Protein AF-A0AA38LGG2-F1 (afdb_monomer_lite)

Structure (mmCIF, N/CA/C/O backbone):
data_AF-A0AA38LGG2-F1
#
_entry.id   AF-A0AA38LGG2-F1
#
loop_
_atom_site.group_PDB
_atom_site.id
_atom_site.type_symbol
_atom_site.label_atom_id
_atom_site.label_alt_id
_atom_site.label_comp_id
_atom_site.label_asym_id
_atom_site.label_entity_id
_atom_site.label_seq_id
_atom_site.pdbx_PDB_ins_code
_atom_site.Cartn_x
_atom_site.Cartn_y
_atom_site.Cartn_z
_atom_site.occupancy
_atom_site.B_iso_or_equiv
_atom_site.auth_seq_id
_atom_site.auth_comp_id
_atom_site.auth_asym_id
_atom_site.auth_atom_id
_atom_site.pdbx_PDB_model_num
ATOM 1 N N 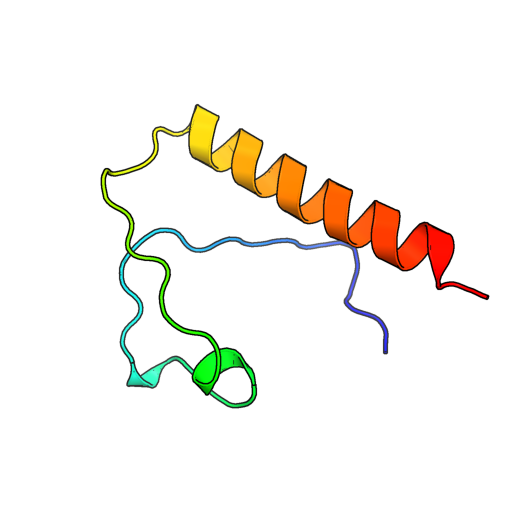. MET A 1 1 ? 9.120 -3.105 -19.097 1.00 49.62 1 MET A N 1
ATOM 2 C CA . MET A 1 1 ? 7.694 -3.365 -18.792 1.00 49.62 1 MET A CA 1
ATOM 3 C C . MET A 1 1 ? 7.350 -2.467 -17.621 1.00 49.62 1 MET A C 1
ATOM 5 O O . MET A 1 1 ? 7.714 -2.791 -16.503 1.00 49.62 1 MET A O 1
ATOM 9 N N . PHE A 1 2 ? 6.808 -1.284 -17.903 1.00 47.59 2 PHE A N 1
ATOM 10 C CA . PHE A 1 2 ? 6.536 -0.265 -16.894 1.00 47.59 2 PHE A CA 1
ATOM 11 C C . PHE A 1 2 ? 5.193 -0.581 -16.240 1.00 47.59 2 PHE A C 1
ATOM 13 O O . PHE A 1 2 ? 4.155 -0.523 -16.896 1.00 47.59 2 PHE A O 1
ATOM 20 N N . THR A 1 3 ? 5.212 -0.962 -14.969 1.00 50.41 3 THR A N 1
ATOM 21 C CA . THR A 1 3 ? 4.069 -0.698 -14.097 1.00 50.41 3 THR A CA 1
ATOM 22 C C . THR A 1 3 ? 3.905 0.819 -14.053 1.00 50.41 3 THR A C 1
ATOM 24 O O . THR A 1 3 ? 4.897 1.527 -13.884 1.00 50.41 3 THR A O 1
ATOM 27 N N . ASP A 1 4 ? 2.694 1.330 -14.264 1.00 51.44 4 ASP A N 1
ATOM 28 C CA . ASP A 1 4 ? 2.381 2.728 -13.972 1.00 51.44 4 ASP A CA 1
ATOM 29 C C . ASP A 1 4 ? 2.671 2.951 -12.481 1.00 51.44 4 ASP A C 1
ATOM 31 O O . ASP A 1 4 ? 1.926 2.500 -11.612 1.00 51.44 4 ASP A O 1
ATOM 35 N N . ALA A 1 5 ? 3.835 3.530 -12.180 1.00 56.56 5 ALA A N 1
ATOM 36 C CA . ALA A 1 5 ? 4.429 3.587 -10.844 1.00 56.56 5 ALA A CA 1
ATOM 37 C C . ALA A 1 5 ? 3.623 4.443 -9.846 1.00 56.56 5 ALA A C 1
ATOM 39 O O . ALA A 1 5 ? 4.061 4.655 -8.717 1.00 56.56 5 ALA A O 1
ATOM 40 N N . GLY A 1 6 ? 2.461 4.960 -10.255 1.00 58.44 6 GLY A N 1
ATOM 41 C CA . GLY A 1 6 ? 1.628 5.840 -9.450 1.00 58.44 6 GLY A CA 1
ATOM 42 C C . GLY A 1 6 ? 0.643 5.139 -8.516 1.00 58.44 6 GLY A C 1
ATOM 43 O O . GLY A 1 6 ? 0.126 5.801 -7.617 1.00 58.44 6 GLY A O 1
ATOM 44 N N . GLN A 1 7 ? 0.335 3.847 -8.703 1.00 66.06 7 GLN A N 1
ATOM 45 C CA . GLN A 1 7 ? -0.780 3.220 -7.977 1.00 66.06 7 GLN A CA 1
ATOM 46 C C . GLN A 1 7 ? -0.458 1.817 -7.454 1.00 66.06 7 GLN A C 1
ATOM 48 O O . GLN A 1 7 ? -0.322 0.862 -8.214 1.00 66.06 7 GLN A O 1
ATOM 53 N N . TYR A 1 8 ? -0.429 1.691 -6.125 1.00 66.38 8 TYR A N 1
ATOM 54 C CA . TYR A 1 8 ? -0.299 0.418 -5.418 1.00 66.38 8 TYR A CA 1
ATOM 55 C C . TYR A 1 8 ? -1.586 0.122 -4.652 1.00 66.38 8 TYR A C 1
ATOM 57 O O . TYR A 1 8 ? -2.029 0.920 -3.825 1.00 66.38 8 TYR A O 1
ATOM 65 N N . ALA A 1 9 ? -2.178 -1.044 -4.903 1.00 71.06 9 ALA A N 1
ATOM 66 C CA . ALA A 1 9 ? -3.339 -1.530 -4.172 1.00 71.06 9 ALA A CA 1
ATOM 67 C C . ALA A 1 9 ? -3.066 -2.941 -3.644 1.00 71.06 9 ALA A C 1
ATOM 69 O O . ALA A 1 9 ? -2.808 -3.862 -4.417 1.00 71.06 9 ALA A O 1
ATOM 70 N N . ILE A 1 10 ? -3.163 -3.117 -2.324 1.00 75.56 10 ILE A N 1
ATOM 71 C CA . ILE A 1 10 ? -3.143 -4.436 -1.682 1.00 75.56 10 ILE A CA 1
ATOM 72 C C . ILE A 1 10 ? -4.551 -4.735 -1.190 1.00 75.56 10 ILE A C 1
ATOM 74 O O . ILE A 1 10 ? -5.103 -4.024 -0.348 1.00 75.56 10 ILE A O 1
ATOM 78 N N . ARG A 1 11 ? -5.146 -5.802 -1.722 1.00 74.75 11 ARG A N 1
ATOM 79 C CA . ARG A 1 11 ? -6.448 -6.288 -1.273 1.00 74.75 11 ARG A CA 1
ATOM 80 C C . ARG A 1 11 ? -6.247 -7.259 -0.115 1.00 74.75 11 ARG A C 1
ATOM 82 O O . ARG A 1 11 ? -5.599 -8.286 -0.270 1.00 74.75 11 ARG A O 1
ATOM 89 N N . PHE A 1 12 ? -6.837 -6.939 1.032 1.00 75.56 12 PHE A N 1
ATOM 90 C CA . PHE A 1 12 ? -6.845 -7.808 2.207 1.00 75.56 12 PHE A CA 1
ATOM 91 C C . PHE A 1 12 ? -8.137 -8.633 2.246 1.00 75.56 12 PHE A C 1
ATOM 93 O O . PHE A 1 12 ? -9.220 -8.085 2.036 1.00 75.56 12 PHE A O 1
ATOM 100 N N . GLY A 1 13 ? -8.033 -9.925 2.565 1.00 73.88 13 GLY A N 1
ATOM 101 C CA . GLY A 1 13 ? -9.176 -10.834 2.709 1.00 73.88 13 GLY A CA 1
ATOM 102 C C . GLY A 1 13 ? -9.293 -11.864 1.585 1.00 73.88 13 GLY A C 1
ATOM 103 O O . GLY A 1 13 ? -8.422 -11.973 0.726 1.00 73.88 13 GLY A O 1
ATOM 104 N N . LYS A 1 14 ? -10.377 -12.648 1.614 1.00 70.06 14 LYS A N 1
ATOM 105 C CA . LYS A 1 14 ? -10.588 -13.758 0.680 1.00 70.06 14 LYS A CA 1
ATOM 106 C C . LYS A 1 14 ? -10.887 -13.238 -0.729 1.00 70.06 14 LYS A C 1
ATOM 108 O O . LYS A 1 14 ? -11.725 -12.353 -0.912 1.00 70.06 14 LYS A O 1
ATOM 113 N N . ILE A 1 15 ? -10.196 -13.800 -1.714 1.00 68.38 15 ILE A N 1
ATOM 114 C CA . ILE A 1 15 ? -10.459 -13.579 -3.135 1.00 68.38 15 ILE A CA 1
ATOM 115 C C . ILE A 1 15 ? -11.330 -14.729 -3.640 1.00 68.38 15 ILE A C 1
ATOM 117 O O . ILE A 1 15 ? -11.051 -15.893 -3.353 1.00 68.38 15 ILE A O 1
ATOM 121 N N . ASP A 1 16 ? -12.379 -14.408 -4.396 1.00 70.31 16 ASP A N 1
ATOM 122 C CA . ASP A 1 16 ? -13.102 -15.421 -5.159 1.00 70.31 16 ASP A CA 1
ATOM 123 C C . ASP A 1 16 ? -12.141 -16.012 -6.188 1.00 70.31 16 ASP A C 1
ATOM 125 O O . ASP A 1 16 ? -11.564 -15.284 -6.995 1.00 70.31 16 ASP A O 1
ATOM 129 N N . SER A 1 17 ? -11.941 -17.330 -6.160 1.00 67.06 17 SER A N 1
ATOM 130 C CA . SER A 1 17 ? -10.946 -18.001 -7.007 1.00 67.06 17 SER A CA 1
ATOM 131 C C . SER A 1 17 ? -11.164 -17.753 -8.507 1.00 67.06 17 SER A C 1
ATOM 133 O O . SER A 1 17 ? -10.214 -17.834 -9.279 1.00 67.06 17 SER A O 1
ATOM 135 N N . SER A 1 18 ? -12.382 -17.381 -8.917 1.00 71.88 18 SER A N 1
ATOM 136 C CA . SER A 1 18 ? -12.722 -16.969 -10.285 1.00 71.88 18 SER A CA 1
ATOM 137 C C . SER A 1 18 ? -12.125 -15.619 -10.709 1.00 71.88 18 SER A C 1
ATOM 139 O O . SER A 1 18 ? -12.018 -15.359 -11.904 1.00 71.88 18 SER A O 1
ATOM 141 N N . ALA A 1 19 ? -11.718 -14.768 -9.763 1.00 70.75 19 ALA A N 1
ATOM 142 C CA . ALA A 1 19 ? -11.118 -13.460 -10.030 1.00 70.75 19 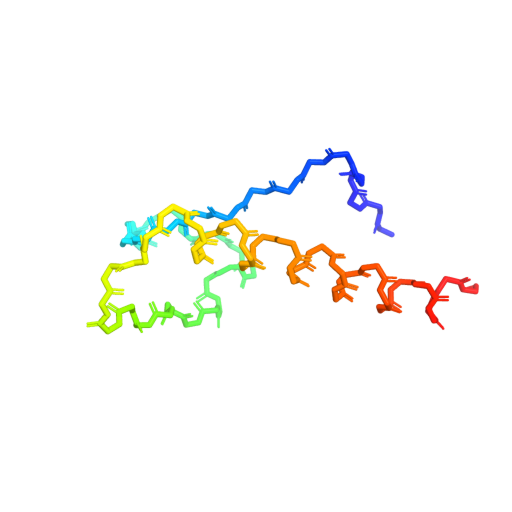ALA A CA 1
ATOM 143 C C . ALA A 1 19 ? -9.591 -13.519 -10.237 1.00 70.75 19 ALA A C 1
ATOM 145 O O . ALA A 1 19 ? -8.995 -12.536 -10.678 1.00 70.75 19 ALA A O 1
ATOM 146 N N . LYS A 1 20 ? -8.935 -14.650 -9.932 1.00 71.50 20 LYS A N 1
ATOM 147 C CA . LYS A 1 20 ? -7.499 -14.838 -10.186 1.00 71.50 20 LYS A CA 1
ATOM 148 C C . LYS A 1 20 ? -7.265 -15.272 -11.631 1.00 71.50 20 LYS A C 1
ATOM 150 O O . LYS A 1 20 ? -7.464 -16.429 -11.983 1.00 71.50 20 LYS A O 1
ATOM 155 N N . THR A 1 21 ? -6.782 -14.355 -12.462 1.00 77.12 21 THR A N 1
ATOM 156 C CA . THR A 1 21 ? -6.458 -14.625 -13.873 1.00 77.12 21 THR A CA 1
ATOM 157 C C . THR A 1 21 ? -4.956 -14.513 -14.150 1.00 77.12 21 THR A C 1
ATOM 159 O O . THR A 1 21 ? -4.256 -13.705 -13.539 1.00 77.12 21 THR A O 1
ATOM 162 N N . GLY A 1 22 ? -4.444 -15.282 -15.115 1.00 79.44 22 GLY A N 1
ATOM 163 C CA . GLY A 1 22 ? -3.046 -15.187 -15.561 1.00 79.44 22 GLY A CA 1
ATOM 164 C C . GLY A 1 22 ? -2.033 -15.603 -14.487 1.00 79.44 22 GLY A C 1
ATOM 165 O O . GLY A 1 22 ? -2.254 -16.571 -13.765 1.00 79.44 22 GLY A O 1
ATOM 166 N N . ARG A 1 23 ? -0.911 -14.874 -14.358 1.00 72.88 23 ARG A N 1
ATOM 167 C CA . ARG A 1 23 ? 0.147 -15.182 -13.367 1.00 72.88 23 ARG A CA 1
ATOM 168 C C . ARG A 1 23 ? -0.349 -15.153 -11.918 1.00 72.88 23 ARG A C 1
ATOM 170 O O . ARG A 1 23 ? 0.191 -15.876 -11.090 1.00 72.88 23 ARG A O 1
ATOM 177 N N . ALA A 1 24 ? -1.404 -14.390 -11.622 1.00 71.81 24 ALA A N 1
ATOM 178 C CA . ALA A 1 24 ? -2.006 -14.354 -10.291 1.00 71.81 24 ALA A CA 1
ATOM 179 C C . ALA A 1 24 ? -2.626 -15.703 -9.876 1.00 71.81 24 ALA A C 1
ATOM 181 O O . ALA A 1 24 ? -2.714 -15.984 -8.685 1.00 71.81 24 ALA A O 1
ATOM 182 N N . ALA A 1 25 ? -3.006 -16.560 -10.834 1.00 77.25 25 ALA A N 1
ATOM 183 C CA . ALA A 1 25 ? -3.527 -17.900 -10.550 1.00 77.25 25 ALA A CA 1
ATOM 184 C C . ALA A 1 25 ? -2.459 -18.859 -9.991 1.00 77.25 25 ALA A C 1
ATOM 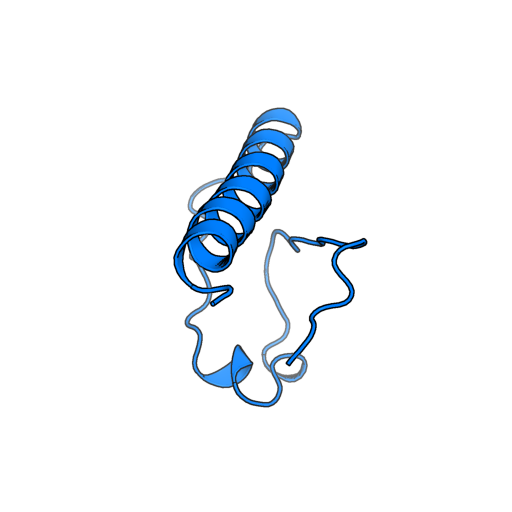186 O O . ALA A 1 25 ? -2.804 -19.838 -9.340 1.00 77.25 25 ALA A O 1
ATOM 187 N N . GLN A 1 26 ? -1.171 -18.576 -10.220 1.00 79.50 26 GLN A N 1
ATOM 188 C CA . GLN A 1 26 ? -0.054 -19.379 -9.702 1.00 79.50 26 GLN A CA 1
ATOM 189 C C . GLN A 1 26 ? 0.384 -18.944 -8.295 1.00 79.50 26 GLN A C 1
ATOM 191 O O . GLN A 1 26 ? 1.197 -19.615 -7.665 1.00 79.50 26 GLN A O 1
ATOM 196 N N . ILE A 1 27 ? -0.140 -17.819 -7.799 1.00 76.62 27 ILE A N 1
ATOM 197 C CA . ILE A 1 27 ? 0.179 -17.299 -6.472 1.00 76.62 27 ILE A CA 1
ATOM 198 C C . ILE A 1 27 ? -0.803 -17.907 -5.469 1.00 76.62 27 ILE A C 1
ATOM 200 O O . ILE A 1 27 ? -2.015 -17.661 -5.535 1.00 76.62 27 ILE A O 1
ATOM 204 N N . HIS A 1 28 ? -0.273 -18.695 -4.530 1.00 72.50 28 HIS A N 1
ATOM 205 C CA . HIS A 1 28 ? -1.043 -19.207 -3.398 1.00 72.50 28 HIS A CA 1
ATOM 206 C C . HIS A 1 28 ? -1.622 -18.048 -2.586 1.00 72.50 28 HIS A C 1
ATOM 208 O O . HIS A 1 28 ? -0.948 -17.044 -2.353 1.00 72.50 28 HIS A O 1
ATOM 214 N N . ASP A 1 29 ? -2.885 -18.179 -2.175 1.00 70.19 29 ASP A N 1
ATOM 215 C CA . ASP A 1 29 ? -3.479 -17.210 -1.260 1.00 70.19 29 ASP A CA 1
ATOM 216 C C . ASP A 1 29 ? -2.702 -17.189 0.055 1.00 70.19 29 ASP A C 1
ATOM 218 O O . ASP A 1 29 ? -2.380 -18.232 0.623 1.00 70.19 29 ASP A O 1
A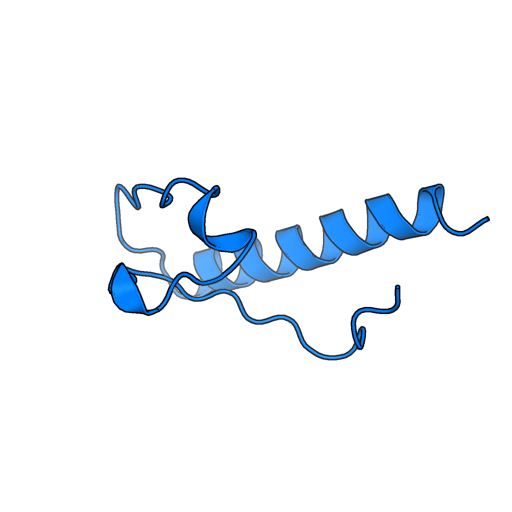TOM 222 N N . LEU A 1 30 ? -2.401 -15.980 0.525 1.00 71.19 30 LEU A N 1
ATOM 223 C CA . LEU A 1 30 ? -1.856 -15.777 1.857 1.00 71.19 30 LEU A CA 1
ATOM 224 C C . LEU A 1 30 ? -2.951 -16.099 2.873 1.00 71.19 30 LEU A C 1
ATOM 226 O 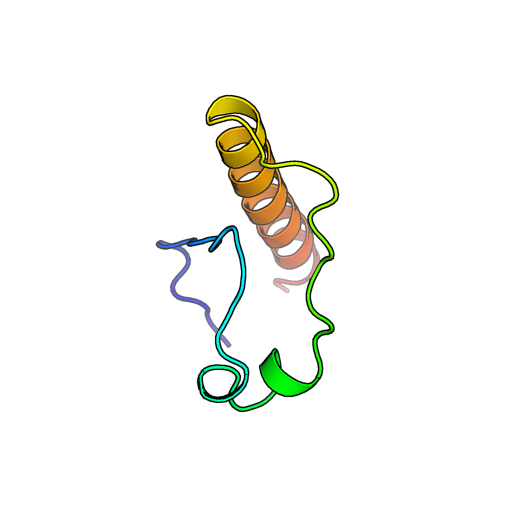O . LEU A 1 30 ? -3.997 -15.446 2.885 1.00 71.19 30 LEU A O 1
ATOM 230 N N . ASP A 1 31 ? -2.701 -17.091 3.725 1.00 70.69 31 ASP A N 1
ATOM 231 C CA . ASP A 1 31 ? -3.581 -17.382 4.850 1.00 70.69 31 ASP A CA 1
ATOM 232 C C . ASP A 1 31 ? -3.421 -16.293 5.916 1.00 70.69 31 ASP A C 1
ATOM 234 O O . ASP A 1 31 ? -2.387 -16.163 6.580 1.00 70.69 31 ASP A O 1
ATOM 238 N N . VAL A 1 32 ? -4.442 -15.448 6.037 1.00 71.12 32 VAL A N 1
ATOM 239 C CA . VAL A 1 32 ? -4.463 -14.346 6.996 1.00 71.12 32 VAL A CA 1
ATOM 240 C C . VAL A 1 32 ? -4.956 -14.900 8.331 1.00 71.12 32 VAL A C 1
ATOM 242 O O . VAL A 1 32 ? -6.151 -14.880 8.619 1.00 71.12 32 VAL A O 1
ATOM 245 N N . SER A 1 33 ? -4.016 -15.377 9.152 1.00 80.00 33 SER A N 1
ATOM 246 C CA . SER A 1 33 ? -4.284 -16.002 10.461 1.00 80.00 33 SER A CA 1
ATOM 247 C C . SER A 1 33 ? -5.106 -15.129 11.413 1.00 80.00 33 SER A C 1
ATOM 249 O O . SER A 1 33 ? -5.864 -15.636 12.240 1.00 80.00 33 SER A O 1
ATOM 251 N N . ARG A 1 34 ? -4.979 -13.804 11.289 1.00 85.31 34 ARG A N 1
ATOM 252 C CA . ARG A 1 34 ? -5.837 -12.825 11.956 1.00 85.31 34 ARG A CA 1
ATOM 253 C C . ARG A 1 34 ? -6.054 -11.597 11.075 1.00 85.31 34 ARG A C 1
ATOM 255 O O . ARG A 1 34 ? -5.121 -11.179 10.387 1.00 85.31 34 ARG A O 1
ATOM 262 N N . PRO A 1 35 ? -7.232 -10.954 11.130 1.00 84.12 35 PRO A N 1
ATOM 263 C CA . PRO A 1 35 ? -7.449 -9.690 10.442 1.00 84.12 35 PRO A CA 1
ATOM 264 C C . PRO A 1 35 ? -6.414 -8.642 10.866 1.00 84.12 35 PRO A C 1
ATOM 266 O O . PRO A 1 35 ? -6.187 -8.424 12.057 1.00 84.12 35 PRO A O 1
ATOM 269 N N . LEU A 1 36 ? -5.811 -7.973 9.884 1.00 85.38 36 LEU A N 1
ATOM 270 C CA . LEU A 1 36 ? -4.900 -6.860 10.133 1.00 85.38 36 LEU A CA 1
ATOM 271 C C . LEU A 1 36 ? -5.689 -5.597 10.488 1.00 85.38 36 LEU A C 1
ATOM 273 O O . LEU A 1 36 ? -6.667 -5.257 9.803 1.00 85.38 36 LEU A O 1
ATOM 277 N N . SER A 1 37 ? -5.223 -4.888 11.514 1.00 91.25 37 SER A N 1
ATOM 278 C CA . SER A 1 37 ? -5.632 -3.521 11.841 1.00 91.25 37 SER A CA 1
AT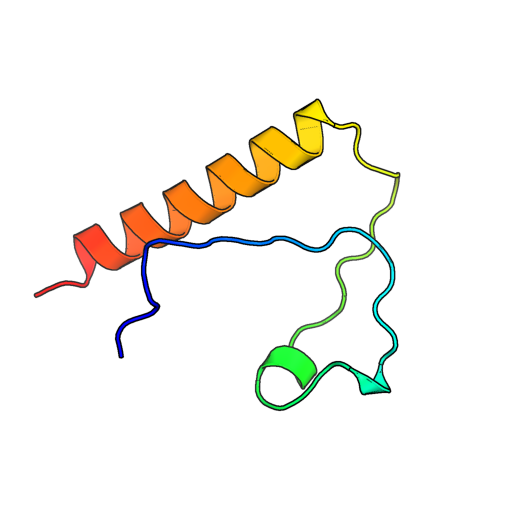OM 279 C C . SER A 1 37 ? -5.265 -2.552 10.713 1.00 91.25 37 SER A C 1
ATOM 281 O O . SER A 1 37 ? -4.446 -2.855 9.843 1.00 91.25 37 SER A O 1
ATOM 283 N N . LEU A 1 38 ? -5.856 -1.355 10.722 1.00 89.81 38 LEU A N 1
ATOM 284 C CA . LEU A 1 38 ? -5.581 -0.344 9.699 1.00 89.81 38 LEU A CA 1
ATOM 285 C C . LEU A 1 38 ? -4.089 0.025 9.623 1.00 89.81 38 LEU A C 1
ATOM 287 O O . LEU A 1 38 ? -3.547 0.144 8.527 1.00 89.81 38 LEU A O 1
ATOM 291 N N . LEU A 1 39 ? -3.418 0.149 10.772 1.00 94.38 39 LEU A N 1
ATOM 292 C CA . LEU A 1 39 ? -1.988 0.467 10.832 1.00 94.38 39 LEU A CA 1
ATOM 293 C C . LEU A 1 39 ? -1.130 -0.654 10.240 1.00 94.38 39 LEU A C 1
ATOM 295 O O . LEU A 1 39 ? -0.232 -0.387 9.451 1.00 94.38 39 LEU A O 1
ATOM 299 N N . GLU A 1 40 ? -1.437 -1.912 10.552 1.00 91.00 40 GLU A N 1
ATOM 300 C CA . GLU A 1 40 ? -0.710 -3.060 9.996 1.00 91.00 40 GLU A CA 1
ATOM 301 C C . GLU A 1 40 ? -0.882 -3.158 8.474 1.00 91.00 40 GLU A C 1
ATOM 303 O O . GLU A 1 40 ? 0.075 -3.445 7.751 1.00 91.00 40 GLU A O 1
ATOM 308 N N . ARG A 1 41 ? -2.081 -2.851 7.964 1.00 87.56 41 ARG A N 1
ATOM 309 C CA . ARG A 1 41 ? -2.324 -2.753 6.517 1.00 87.56 41 ARG A CA 1
ATOM 310 C C . ARG A 1 41 ? -1.493 -1.638 5.886 1.00 87.56 41 ARG A C 1
ATOM 312 O O . ARG A 1 41 ? -0.890 -1.866 4.842 1.00 87.56 41 ARG A O 1
ATOM 319 N N . ALA A 1 42 ? -1.420 -0.469 6.524 1.00 89.75 42 ALA A N 1
ATOM 320 C CA . ALA A 1 42 ? -0.618 0.654 6.040 1.00 89.75 42 ALA A CA 1
ATOM 321 C C . ALA A 1 42 ? 0.881 0.312 5.990 1.00 89.75 42 ALA A C 1
ATOM 323 O O . ALA A 1 42 ? 1.529 0.557 4.975 1.00 89.75 42 ALA A O 1
ATOM 324 N N . VAL A 1 43 ? 1.411 -0.326 7.040 1.00 92.50 43 VAL A N 1
ATOM 325 C CA . VAL A 1 43 ? 2.805 -0.804 7.080 1.00 92.50 43 VAL A CA 1
ATOM 326 C C . VAL A 1 43 ? 3.064 -1.837 5.982 1.00 92.50 43 VAL A C 1
ATOM 328 O O . VAL A 1 43 ? 4.095 -1.775 5.321 1.00 92.50 43 VAL A O 1
ATOM 331 N N . THR A 1 44 ? 2.118 -2.746 5.735 1.00 88.94 44 THR A N 1
ATOM 332 C CA . THR A 1 44 ? 2.233 -3.754 4.666 1.00 88.94 44 THR A CA 1
ATOM 333 C C . THR A 1 44 ? 2.316 -3.104 3.283 1.00 88.94 44 THR A C 1
ATOM 335 O O . THR A 1 44 ? 3.161 -3.485 2.477 1.00 88.94 44 THR A O 1
ATOM 338 N N . VAL A 1 45 ? 1.475 -2.098 3.013 1.00 88.19 45 VAL A N 1
ATOM 339 C CA . VAL A 1 45 ? 1.523 -1.334 1.754 1.00 88.19 45 VAL A CA 1
ATOM 340 C C . VAL A 1 45 ? 2.850 -0.589 1.624 1.00 88.19 45 VAL A C 1
ATOM 342 O O . VAL A 1 45 ? 3.502 -0.702 0.590 1.00 88.19 45 VAL A O 1
ATOM 345 N N . ALA A 1 46 ? 3.287 0.113 2.672 1.00 91.81 46 ALA A N 1
ATOM 346 C CA . ALA A 1 46 ? 4.563 0.828 2.665 1.00 91.81 46 ALA A CA 1
ATOM 347 C C . ALA A 1 46 ? 5.755 -0.113 2.406 1.00 91.81 46 ALA A C 1
ATOM 349 O O . ALA A 1 46 ? 6.659 0.229 1.641 1.00 91.81 46 ALA A O 1
ATOM 350 N N . LEU A 1 47 ? 5.737 -1.314 2.995 1.00 90.56 47 LEU A N 1
ATOM 351 C CA . LEU A 1 47 ? 6.758 -2.335 2.770 1.00 90.56 47 LEU A CA 1
ATOM 352 C C . LEU A 1 47 ? 6.761 -2.825 1.317 1.00 90.56 47 LEU A C 1
ATOM 354 O O . LEU A 1 47 ? 7.827 -2.880 0.714 1.00 90.56 47 LEU A O 1
ATOM 358 N N . ALA A 1 48 ? 5.594 -3.142 0.749 1.00 87.12 48 ALA A N 1
ATOM 359 C CA . ALA A 1 48 ? 5.494 -3.612 -0.634 1.00 87.12 48 ALA A CA 1
ATOM 360 C C . ALA A 1 48 ? 6.056 -2.585 -1.630 1.00 87.12 48 ALA A C 1
ATOM 362 O O . ALA A 1 48 ? 6.884 -2.933 -2.465 1.00 87.12 48 ALA A O 1
ATOM 363 N N . VAL A 1 49 ? 5.691 -1.307 -1.470 1.00 87.19 49 VAL A N 1
ATOM 364 C CA . VAL A 1 49 ? 6.236 -0.208 -2.288 1.00 87.19 49 VAL A CA 1
ATOM 365 C C . VAL A 1 49 ? 7.752 -0.094 -2.131 1.00 87.19 49 VAL A C 1
ATOM 367 O O . VAL A 1 49 ? 8.468 0.090 -3.112 1.00 87.19 49 VAL A O 1
ATOM 370 N N . SER A 1 50 ? 8.254 -0.213 -0.899 1.00 88.88 50 SER A N 1
ATOM 371 C CA . SER A 1 50 ? 9.691 -0.105 -0.620 1.00 88.88 50 SER A CA 1
ATOM 372 C C . SER A 1 50 ? 10.489 -1.246 -1.255 1.00 88.88 50 SER A C 1
ATOM 374 O O . SER A 1 50 ? 11.583 -1.004 -1.761 1.00 88.88 50 SER A O 1
ATOM 376 N N . LEU A 1 51 ? 9.944 -2.468 -1.251 1.00 87.38 51 LEU A N 1
ATOM 377 C CA . LEU A 1 51 ? 10.552 -3.638 -1.892 1.00 87.38 51 LEU A CA 1
ATOM 378 C C . LEU A 1 51 ? 10.587 -3.495 -3.414 1.00 87.38 51 LEU A C 1
ATOM 380 O O . LEU A 1 51 ? 11.638 -3.721 -4.013 1.00 87.38 51 LEU A O 1
ATOM 384 N N . ASP A 1 52 ? 9.473 -3.082 -4.022 1.00 83.44 52 ASP A N 1
ATOM 385 C CA . ASP A 1 52 ? 9.415 -2.831 -5.464 1.00 83.44 52 ASP A CA 1
ATOM 386 C C . ASP A 1 52 ? 10.428 -1.746 -5.852 1.00 83.44 52 ASP A C 1
ATOM 388 O O . ASP A 1 52 ? 11.218 -1.928 -6.781 1.00 83.44 52 ASP A O 1
ATOM 392 N N . ASN A 1 53 ? 10.491 -0.652 -5.087 1.00 83.00 53 ASN A N 1
ATOM 393 C CA . ASN A 1 53 ? 11.470 0.405 -5.311 1.00 83.00 53 ASN A CA 1
ATOM 394 C C . ASN A 1 53 ? 12.923 -0.083 -5.159 1.00 83.00 53 ASN A C 1
ATOM 396 O O . ASN A 1 53 ? 13.737 0.202 -6.035 1.00 83.00 53 ASN A O 1
ATOM 400 N N . ASP A 1 54 ? 13.274 -0.814 -4.091 1.00 87.38 54 ASP A N 1
ATOM 401 C CA . ASP A 1 54 ? 14.637 -1.352 -3.912 1.00 87.38 54 ASP A CA 1
ATOM 402 C C . ASP A 1 54 ? 15.013 -2.294 -5.067 1.00 87.38 54 ASP A C 1
ATOM 404 O O . ASP A 1 54 ? 16.088 -2.143 -5.654 1.00 87.38 54 ASP A O 1
ATOM 408 N N . TYR A 1 55 ? 14.105 -3.185 -5.478 1.00 85.75 55 TYR A N 1
ATOM 409 C CA . TYR A 1 55 ? 14.336 -4.086 -6.605 1.00 85.75 55 TYR A CA 1
ATOM 410 C C . TYR A 1 55 ? 14.595 -3.318 -7.905 1.00 85.75 55 TYR A C 1
ATOM 412 O O . TYR A 1 55 ? 15.628 -3.526 -8.548 1.00 85.75 55 TYR A O 1
ATOM 420 N N . PHE A 1 56 ? 13.708 -2.394 -8.282 1.00 81.75 56 PHE A N 1
ATOM 421 C CA . PHE A 1 56 ? 13.866 -1.642 -9.527 1.00 81.75 56 PHE A CA 1
ATOM 422 C C . PHE A 1 56 ? 15.039 -0.665 -9.483 1.00 81.75 56 PHE A C 1
ATOM 424 O O . PHE A 1 56 ? 15.710 -0.502 -10.498 1.00 81.75 56 PHE A O 1
ATOM 431 N N . SER A 1 57 ? 15.365 -0.080 -8.330 1.00 80.19 57 SER A N 1
ATOM 432 C CA . SER A 1 57 ? 16.535 0.801 -8.196 1.00 80.19 57 SER A CA 1
ATOM 433 C C . SER A 1 57 ? 17.860 0.091 -8.506 1.00 80.19 57 SER A C 1
ATOM 435 O O . SER A 1 57 ? 18.804 0.724 -8.967 1.00 80.19 57 SER A O 1
ATOM 437 N N . ARG A 1 58 ? 17.924 -1.232 -8.302 1.00 82.44 58 ARG A N 1
ATOM 438 C CA . ARG A 1 58 ? 19.115 -2.062 -8.554 1.00 82.44 58 ARG A CA 1
ATOM 439 C C . ARG A 1 58 ? 19.154 -2.687 -9.946 1.00 82.44 58 ARG A C 1
ATOM 441 O O . ARG A 1 58 ? 20.221 -3.089 -10.394 1.00 82.44 58 ARG A O 1
ATOM 448 N N . HIS A 1 59 ? 18.001 -2.806 -10.601 1.00 77.69 59 HIS A N 1
ATOM 449 C CA . HIS A 1 59 ? 17.850 -3.517 -11.876 1.00 77.69 59 HIS A CA 1
ATOM 450 C C . HIS A 1 59 ? 17.410 -2.602 -13.032 1.00 77.69 59 HIS A C 1
ATOM 452 O O . HIS A 1 59 ? 17.181 -3.088 -14.137 1.00 77.69 59 HIS A O 1
ATOM 458 N N . SER A 1 60 ? 17.296 -1.290 -12.801 1.00 62.78 60 SER A N 1
ATOM 459 C CA . SER A 1 60 ? 17.101 -0.274 -13.843 1.00 62.78 60 SER A CA 1
ATOM 460 C C . SER A 1 60 ? 18.455 0.206 -14.379 1.00 62.78 60 SER A C 1
ATOM 462 O O . SER A 1 60 ? 18.921 1.299 -14.068 1.00 62.78 60 SER A O 1
ATOM 464 N N . GLY A 1 61 ? 19.105 -0.660 -15.160 1.00 55.97 61 GLY A N 1
ATOM 465 C CA . GLY A 1 61 ? 20.239 -0.336 -16.031 1.00 55.97 61 GLY A CA 1
ATOM 466 C C . GLY A 1 61 ? 19.859 -0.565 -17.483 1.00 55.97 61 GLY A C 1
ATOM 467 O O . GLY A 1 61 ? 19.272 -1.638 -17.752 1.00 55.97 61 GLY A O 1
#

Organism: Taxus chinensis (NCBI:txid29808)

Radius of gyration: 13.88 Å; chains: 1; bounding box: 33×25×31 Å

Sequence (61 aa):
MFTDAGQYAIRFGKIDSSAKTGRAAQIHDLDVSRPLSLLERAVTVALAVSLDNDYFSRHSG

Secondary structure (DSSP, 8-state):
----TT------SPPPGGG--GGGGGSPPP--SSPPPHHHHHHHHHHHHHHHHHHHHHH--

Foldseek 3Di:
DDDPLPDDDDDDDDDDLVPQDDPSNVDDDDDPVDDDDPVRVVVVRVVVSVVVCVVCVVVVD

pLDDT: mean 76.38, std 11.64, range [47.59, 94.38]

InterPro domains:
  IPR005552 Scramblase [PF03803] (1-58)